Protein AF-A0A9X3BPI0-F1 (afdb_monomer_lite)

Foldseek 3Di:
DDPDPLVVVLVVLQVLQLLFDADPVNVVVQVVSCVVSVHRSHHPDSPQPPDDPLVQLDAAAEEEEDDFAADPVRHTQDPVNVCVLSVVRRYHYDHAQDLPRHQAYEYRDGSDPPPRSNSCVVSVHHYHYPHSVVVSSVVVVVVVVD

Structure (mmCIF, N/CA/C/O backbone):
data_AF-A0A9X3BPI0-F1
#
_entry.id   AF-A0A9X3BPI0-F1
#
loop_
_atom_site.group_PDB
_atom_site.id
_atom_site.type_symbol
_atom_site.label_atom_id
_atom_site.label_alt_id
_atom_site.label_comp_id
_atom_site.label_asym_id
_atom_site.label_entity_id
_atom_site.label_seq_id
_atom_site.pdbx_PDB_ins_code
_atom_site.Cartn_x
_atom_site.Cartn_y
_atom_site.Cartn_z
_atom_site.occupancy
_atom_site.B_iso_or_equiv
_atom_site.auth_seq_id
_atom_site.auth_comp_id
_atom_site.auth_asym_id
_atom_site.auth_atom_id
_atom_site.pdbx_PDB_model_num
ATOM 1 N N . GLY A 1 1 ? -17.408 23.354 28.181 1.00 49.78 1 GLY A N 1
ATOM 2 C CA . GLY A 1 1 ? -17.426 22.244 29.151 1.00 49.78 1 GLY A CA 1
ATOM 3 C C . GLY A 1 1 ? -16.454 21.197 28.674 1.00 49.78 1 GLY A C 1
ATOM 4 O O . GLY A 1 1 ? -16.456 20.905 27.487 1.00 49.78 1 GLY A O 1
ATOM 5 N N . THR A 1 2 ? -15.575 20.708 29.541 1.00 53.97 2 THR A N 1
ATOM 6 C CA . THR A 1 2 ? -14.642 19.627 29.207 1.00 53.97 2 THR A CA 1
ATOM 7 C C . THR A 1 2 ? -15.425 18.366 28.826 1.00 53.97 2 THR A C 1
ATOM 9 O O . THR A 1 2 ? -16.380 18.019 29.527 1.00 53.97 2 THR A O 1
ATOM 12 N N . PRO A 1 3 ? -15.080 17.683 27.720 1.00 59.12 3 PRO A N 1
ATOM 13 C CA . PRO A 1 3 ? -15.710 16.413 27.393 1.00 59.12 3 PRO A CA 1
ATOM 14 C C . PRO A 1 3 ? -15.467 15.418 28.532 1.00 59.12 3 PRO A C 1
ATOM 16 O O . PRO A 1 3 ? -14.385 15.383 29.125 1.00 59.12 3 PRO A O 1
ATOM 19 N N . ARG A 1 4 ? -16.485 14.607 28.848 1.00 75.44 4 ARG A N 1
ATOM 20 C CA . ARG A 1 4 ? -16.329 13.477 29.776 1.00 75.44 4 ARG A CA 1
ATOM 21 C C . ARG A 1 4 ? -15.157 12.609 29.288 1.00 75.44 4 ARG A C 1
ATOM 23 O O . ARG A 1 4 ? -15.020 12.442 28.077 1.00 75.44 4 ARG A O 1
ATOM 30 N N . PRO A 1 5 ? -14.337 12.028 30.179 1.00 78.62 5 PRO A N 1
ATOM 31 C CA . PRO A 1 5 ? -13.134 11.289 29.784 1.00 78.62 5 PRO A CA 1
ATOM 32 C C . PRO A 1 5 ? -13.415 10.191 28.744 1.00 78.62 5 PRO A C 1
ATOM 34 O O . PRO A 1 5 ? -12.654 10.053 27.792 1.00 78.62 5 PRO A O 1
ATOM 37 N N . ALA A 1 6 ? -14.557 9.499 28.843 1.00 79.06 6 ALA A N 1
ATOM 38 C CA . ALA A 1 6 ? -14.991 8.512 27.850 1.00 79.06 6 ALA A CA 1
ATOM 39 C C . ALA A 1 6 ? -15.235 9.107 26.448 1.00 79.06 6 ALA A C 1
ATOM 41 O 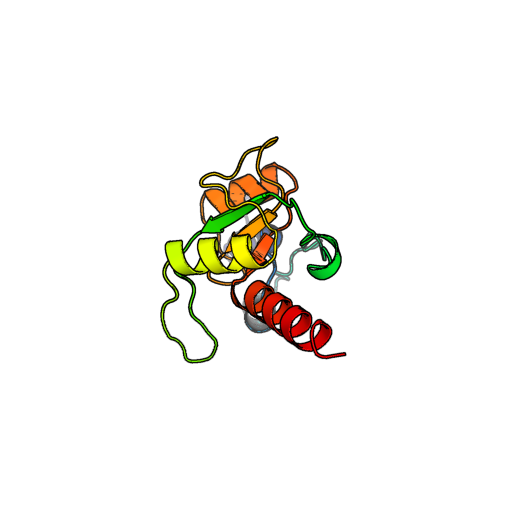O . ALA A 1 6 ? -14.882 8.484 25.454 1.00 79.06 6 ALA A O 1
ATOM 42 N N . GLN A 1 7 ? -15.778 10.327 26.361 1.00 82.00 7 GLN A N 1
ATOM 43 C CA . GLN A 1 7 ? -16.014 11.013 25.087 1.00 82.00 7 GLN A CA 1
ATOM 44 C C . GLN A 1 7 ? -14.693 11.421 24.428 1.00 82.00 7 GLN A C 1
ATOM 46 O O . GLN A 1 7 ? -14.503 11.198 23.243 1.00 82.00 7 GLN A O 1
ATOM 51 N N . SER A 1 8 ? -13.747 11.943 25.214 1.00 85.44 8 SER A N 1
ATOM 52 C CA . SER A 1 8 ? -12.418 12.310 24.706 1.00 85.44 8 SER A CA 1
ATOM 53 C C . SER A 1 8 ? -11.670 11.099 24.132 1.00 85.44 8 SER A C 1
ATOM 55 O O . SER A 1 8 ? -11.090 11.177 23.050 1.00 85.44 8 SER A O 1
ATOM 57 N N . VAL A 1 9 ? -11.725 9.954 24.822 1.00 85.88 9 VAL A N 1
ATOM 58 C CA . VAL A 1 9 ? -11.134 8.699 24.330 1.00 85.88 9 VAL A CA 1
ATOM 59 C C . VAL A 1 9 ? -11.842 8.219 23.062 1.00 85.88 9 VAL A C 1
ATOM 61 O O . VAL A 1 9 ? -11.173 7.851 22.098 1.00 85.88 9 VAL A O 1
ATOM 64 N N . ALA A 1 10 ? -13.177 8.262 23.031 1.00 85.69 10 ALA A N 1
ATOM 65 C CA . ALA A 1 10 ? -13.962 7.905 21.853 1.00 85.69 10 ALA A CA 1
ATOM 66 C C . ALA A 1 10 ? -13.591 8.754 20.627 1.00 85.69 10 ALA A C 1
ATOM 68 O O . ALA A 1 10 ? -13.368 8.214 19.545 1.00 85.69 10 ALA A O 1
ATOM 69 N N . ASP A 1 11 ? -13.449 10.067 20.806 1.00 85.62 11 ASP A N 1
ATOM 70 C CA . ASP A 1 11 ? -13.089 10.993 19.732 1.00 85.62 11 ASP A CA 1
ATOM 71 C C . ASP A 1 11 ? -11.665 10.735 19.215 1.00 85.62 11 ASP A C 1
ATOM 73 O O . ASP A 1 11 ? -11.430 10.769 18.007 1.00 85.62 11 ASP A O 1
ATOM 77 N N . GLN A 1 12 ? -10.719 10.403 20.101 1.00 84.44 12 GLN A N 1
ATOM 78 C CA . GLN A 1 12 ? -9.356 10.027 19.708 1.00 84.44 12 GLN A CA 1
ATOM 79 C C . GLN A 1 12 ? -9.318 8.710 18.929 1.00 84.44 12 GLN A C 1
ATOM 81 O O . GLN A 1 12 ? -8.644 8.633 17.900 1.00 84.44 12 GLN A O 1
ATOM 86 N N . LEU A 1 13 ? -10.048 7.689 19.390 1.00 85.44 13 LEU A N 1
ATOM 87 C CA . LEU A 1 13 ? -10.152 6.403 18.697 1.00 85.44 13 LEU A CA 1
ATOM 88 C C . LEU A 1 13 ? -10.773 6.583 17.314 1.00 85.44 13 LEU A C 1
ATOM 90 O O . LEU A 1 13 ? -10.211 6.102 16.331 1.00 85.44 13 LEU A O 1
ATOM 94 N N . ARG A 1 14 ? -11.860 7.355 17.222 1.00 83.69 14 ARG A N 1
ATOM 95 C CA . ARG A 1 14 ? -12.518 7.675 15.956 1.00 83.69 14 ARG A CA 1
ATOM 96 C C . ARG A 1 14 ? -11.581 8.415 15.004 1.00 83.69 14 ARG A C 1
ATOM 98 O O . ARG A 1 14 ? -11.440 8.021 13.850 1.00 83.69 14 ARG A O 1
ATOM 105 N N . ALA A 1 15 ? -10.898 9.453 15.486 1.00 82.88 15 ALA A N 1
ATOM 106 C CA . ALA A 1 15 ? -9.975 10.245 14.676 1.00 82.88 15 ALA A CA 1
ATOM 107 C C . ALA A 1 15 ? -8.758 9.438 14.198 1.00 82.88 15 ALA A C 1
ATOM 109 O O . ALA A 1 15 ? -8.243 9.694 13.111 1.00 82.88 15 ALA A O 1
ATOM 110 N N . ALA A 1 16 ? -8.275 8.482 14.996 1.00 81.19 16 ALA A N 1
ATOM 111 C CA . ALA A 1 16 ? -7.202 7.580 14.592 1.00 81.19 16 ALA A CA 1
ATOM 112 C C . ALA A 1 16 ? -7.688 6.548 13.564 1.00 81.19 16 ALA A C 1
ATOM 114 O O . ALA A 1 16 ? -6.999 6.312 12.573 1.00 81.19 16 ALA A O 1
ATOM 115 N N . ALA A 1 17 ? -8.874 5.977 13.784 1.00 80.75 17 ALA A N 1
ATOM 116 C CA . ALA A 1 17 ? -9.488 4.978 12.919 1.00 80.75 17 ALA A CA 1
ATOM 117 C C . ALA A 1 17 ? -9.872 5.541 11.542 1.00 80.75 17 ALA A C 1
ATOM 119 O O . ALA A 1 17 ? -9.653 4.877 10.538 1.00 80.75 17 ALA A O 1
ATOM 120 N N . ALA A 1 18 ? -10.353 6.785 11.475 1.00 78.62 18 ALA A N 1
ATOM 121 C CA . ALA A 1 18 ? -10.723 7.448 10.221 1.00 78.62 18 ALA A CA 1
ATOM 122 C C . ALA A 1 18 ? -9.537 7.691 9.266 1.00 78.62 18 ALA A C 1
ATOM 124 O O . ALA A 1 18 ? -9.732 8.032 8.106 1.00 78.62 18 ALA A O 1
ATOM 125 N N . ARG A 1 19 ? -8.292 7.555 9.741 1.00 72.94 19 ARG A N 1
ATOM 126 C CA . ARG A 1 19 ? -7.081 7.835 8.948 1.00 72.94 19 ARG A CA 1
ATOM 127 C C . ARG A 1 19 ? -6.494 6.601 8.282 1.00 72.94 19 ARG A C 1
ATOM 129 O O . ARG A 1 19 ? -5.448 6.715 7.651 1.00 72.94 19 ARG A O 1
ATOM 136 N N . VAL A 1 20 ? -7.064 5.422 8.503 1.00 70.12 20 VAL A N 1
ATOM 137 C CA . VAL A 1 20 ? -6.458 4.167 8.066 1.00 70.12 20 VAL A CA 1
ATOM 138 C C . VAL A 1 20 ? -7.515 3.159 7.648 1.00 70.12 20 VAL A C 1
ATOM 140 O O . VAL A 1 20 ? -8.627 3.147 8.170 1.00 70.12 20 VAL A O 1
ATOM 143 N N . ARG A 1 21 ? -7.132 2.238 6.763 1.00 69.06 21 ARG A N 1
ATOM 144 C CA . ARG A 1 21 ? -7.907 1.018 6.557 1.00 69.06 21 ARG A CA 1
ATOM 145 C C . ARG A 1 21 ? -7.835 0.170 7.826 1.00 69.06 21 ARG A C 1
ATOM 147 O O . ARG A 1 21 ? -6.743 -0.185 8.275 1.00 69.06 21 ARG A O 1
ATOM 154 N N . LEU A 1 22 ? -8.993 -0.132 8.404 1.00 72.12 22 LEU A N 1
ATOM 155 C CA . LEU A 1 22 ? -9.084 -0.961 9.601 1.00 72.12 22 LEU A CA 1
ATOM 156 C C . LEU A 1 22 ? -9.037 -2.444 9.212 1.00 72.12 22 LEU A C 1
ATOM 158 O O . LEU A 1 22 ? -9.918 -2.893 8.477 1.00 72.12 22 LEU A O 1
ATOM 162 N N . PRO A 1 23 ? -8.070 -3.233 9.714 1.00 71.75 23 PRO A N 1
ATOM 163 C CA . PRO A 1 23 ? -8.151 -4.682 9.591 1.00 71.75 23 PRO A CA 1
ATOM 164 C C . PRO A 1 23 ? -9.363 -5.211 10.373 1.00 71.75 23 PRO A C 1
ATOM 166 O O . PRO A 1 23 ? -9.786 -4.610 11.366 1.00 71.75 23 PRO A O 1
ATOM 169 N N . ALA A 1 24 ? -9.908 -6.359 9.957 1.00 70.44 24 ALA A N 1
ATOM 170 C CA . ALA A 1 24 ? -11.126 -6.934 10.540 1.00 70.44 24 ALA A CA 1
ATOM 171 C C . ALA A 1 24 ? -11.039 -7.086 12.070 1.00 70.44 24 ALA A C 1
ATOM 173 O O . ALA A 1 24 ? -11.975 -6.763 12.799 1.00 70.44 24 ALA A O 1
ATOM 174 N N . GLU A 1 25 ? -9.880 -7.497 12.581 1.00 74.19 25 GLU A N 1
ATOM 175 C CA . GLU A 1 25 ? -9.640 -7.601 14.019 1.00 74.19 25 GLU A CA 1
ATOM 176 C C . GLU A 1 25 ? -9.665 -6.249 14.755 1.00 74.19 25 GLU A C 1
ATOM 178 O O . GLU A 1 25 ? -10.146 -6.174 15.887 1.00 74.19 25 GLU A O 1
ATOM 183 N N . ALA A 1 26 ? -9.209 -5.160 14.130 1.00 81.00 26 ALA A N 1
ATOM 184 C CA . ALA A 1 26 ? -9.296 -3.824 14.714 1.00 81.00 26 ALA A CA 1
ATOM 185 C C . ALA A 1 26 ? -10.747 -3.335 14.769 1.00 81.00 26 ALA A C 1
ATOM 187 O O . ALA A 1 26 ? -11.131 -2.712 15.758 1.00 81.00 26 ALA A O 1
ATOM 188 N N . VAL A 1 27 ? -11.570 -3.677 13.769 1.00 82.75 27 VAL A N 1
ATOM 189 C CA . VAL A 1 27 ? -13.017 -3.408 13.793 1.00 82.75 27 VAL A CA 1
ATOM 190 C C . VAL A 1 27 ? -13.670 -4.115 14.981 1.00 82.75 27 VAL A C 1
ATOM 192 O O . VAL A 1 27 ? -14.382 -3.477 15.754 1.00 82.75 27 VAL A O 1
ATOM 195 N N . VAL A 1 28 ? -13.369 -5.400 15.195 1.00 83.12 28 VAL A N 1
ATOM 196 C CA . VAL A 1 28 ? -13.884 -6.158 16.351 1.00 83.12 28 VAL A CA 1
ATOM 197 C C . VAL A 1 28 ? -13.462 -5.505 17.674 1.00 83.12 28 VAL A C 1
ATOM 199 O O . VAL A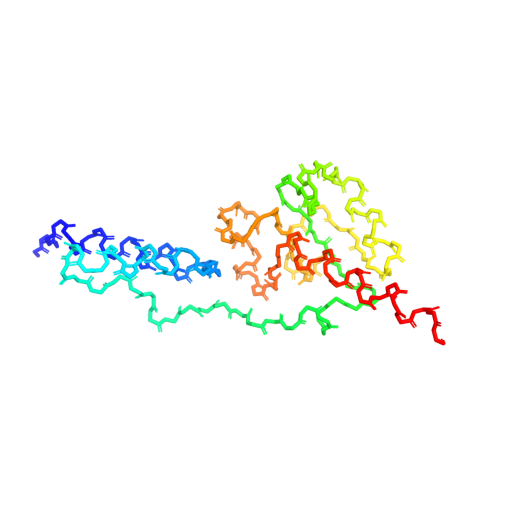 1 28 ? -14.281 -5.348 18.584 1.00 83.12 28 VAL A O 1
ATOM 202 N N . ARG A 1 29 ? -12.203 -5.063 17.786 1.00 85.56 29 ARG A N 1
ATOM 203 C CA . ARG A 1 29 ? -11.697 -4.372 18.986 1.00 85.56 29 ARG A CA 1
ATOM 204 C C . ARG A 1 29 ? -12.365 -3.008 19.203 1.00 85.56 29 ARG A C 1
ATOM 206 O O . ARG A 1 29 ? -12.723 -2.695 20.337 1.00 85.56 29 ARG A O 1
ATOM 213 N N . LEU A 1 30 ? -12.593 -2.222 18.150 1.00 85.31 30 LEU A N 1
ATOM 214 C CA . LEU A 1 30 ? -13.313 -0.939 18.214 1.00 85.31 30 LEU A CA 1
ATOM 215 C C . LEU A 1 30 ? -14.781 -1.127 18.622 1.00 85.31 30 LEU A C 1
ATOM 217 O O . LEU A 1 30 ? -15.301 -0.375 19.449 1.00 85.31 30 LEU A O 1
ATOM 221 N N . GLN A 1 31 ? -15.441 -2.171 18.124 1.00 86.38 31 GLN A N 1
ATOM 222 C CA . GLN A 1 31 ? -16.796 -2.524 18.551 1.00 86.38 31 GLN A CA 1
ATOM 223 C C . GLN A 1 31 ? -16.841 -2.904 20.037 1.00 86.38 31 GLN A C 1
ATOM 225 O O . GLN A 1 31 ? -17.735 -2.461 20.761 1.00 86.38 31 GLN A O 1
ATOM 230 N N . ALA A 1 32 ? -15.870 -3.685 20.520 1.00 87.44 32 ALA A N 1
ATOM 231 C CA . ALA A 1 32 ? -15.758 -4.012 21.940 1.00 87.44 32 ALA A CA 1
ATOM 232 C C . ALA A 1 32 ? -15.506 -2.757 22.798 1.00 87.44 32 ALA A C 1
ATOM 234 O O . ALA A 1 32 ? -16.163 -2.572 23.824 1.00 87.44 32 ALA A O 1
ATOM 235 N N . ALA A 1 33 ? -14.624 -1.858 22.348 1.00 87.00 33 ALA A N 1
ATOM 236 C CA . ALA A 1 33 ? -14.359 -0.582 23.012 1.00 87.00 33 ALA A CA 1
ATOM 237 C C . ALA A 1 33 ? -15.611 0.308 23.079 1.00 87.00 33 ALA A C 1
ATOM 239 O O . ALA A 1 33 ? -15.886 0.880 24.132 1.00 87.00 33 ALA A O 1
ATOM 240 N N . SER A 1 34 ? -16.413 0.358 22.008 1.00 88.38 34 SER A N 1
ATOM 241 C CA . SER A 1 34 ? -17.678 1.112 21.983 1.00 88.38 34 SER A CA 1
ATOM 242 C C . SER A 1 34 ? -18.627 0.654 23.095 1.00 88.38 34 SER A C 1
ATOM 244 O O . SER A 1 34 ? -19.184 1.466 23.832 1.00 88.38 34 SER A O 1
ATOM 246 N N . ARG A 1 3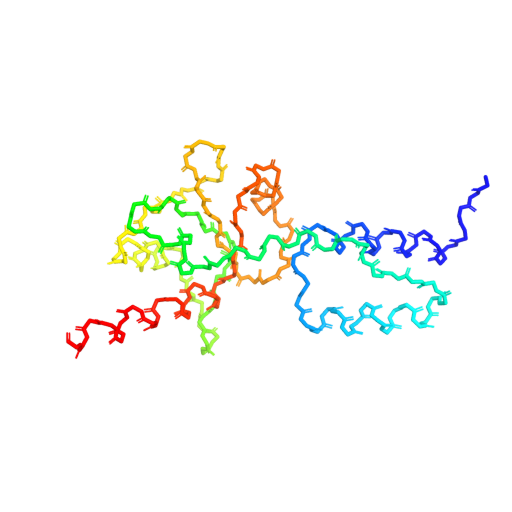5 ? -18.771 -0.670 23.266 1.00 89.31 35 ARG A N 1
ATOM 247 C CA . ARG A 1 35 ? -19.629 -1.264 24.307 1.00 89.31 35 ARG A CA 1
ATOM 248 C C . ARG A 1 35 ? -19.133 -0.950 25.717 1.00 89.31 35 ARG A C 1
ATOM 250 O O . ARG A 1 35 ? -19.948 -0.684 26.592 1.00 89.31 35 ARG A O 1
ATOM 257 N N . LEU A 1 36 ? -17.817 -0.970 25.932 1.00 87.81 36 LEU A N 1
ATOM 258 C CA . LEU A 1 36 ? -17.205 -0.676 27.232 1.00 87.81 36 LEU A CA 1
ATOM 259 C C . LEU A 1 36 ? -17.311 0.806 27.610 1.00 87.81 36 LEU A C 1
ATOM 261 O O . LEU A 1 36 ? -17.531 1.129 28.774 1.00 87.81 36 LEU A O 1
ATOM 265 N N . LEU A 1 37 ? -17.153 1.704 26.635 1.00 85.44 37 LEU A N 1
ATOM 266 C CA . LEU A 1 37 ? -17.206 3.150 26.854 1.00 85.44 37 LEU A CA 1
ATOM 267 C C . LEU A 1 37 ? -18.642 3.695 26.889 1.00 85.44 37 LEU A C 1
ATOM 269 O O . LEU A 1 37 ? -18.854 4.799 27.390 1.00 85.44 37 LEU A O 1
ATOM 273 N N . GLY A 1 38 ? -19.621 2.949 26.360 1.00 86.75 38 GLY A N 1
ATOM 274 C CA . GLY A 1 38 ? -21.010 3.401 26.221 1.00 86.75 38 GLY A CA 1
ATOM 275 C C . GLY A 1 38 ? -21.180 4.537 25.205 1.00 86.75 38 GLY A C 1
ATOM 276 O O . GLY A 1 38 ? -22.170 5.264 25.249 1.00 86.75 38 GLY A O 1
ATOM 277 N N . VAL A 1 39 ? -20.195 4.713 24.322 1.00 86.38 39 VAL A N 1
ATOM 278 C CA . VAL A 1 39 ? -20.142 5.729 23.267 1.00 86.38 39 VAL A CA 1
ATOM 279 C C . VAL A 1 39 ? -19.663 5.027 22.004 1.00 86.38 39 VAL A C 1
ATOM 281 O O . VAL A 1 39 ? -18.741 4.216 22.071 1.00 86.38 39 VAL A O 1
ATOM 284 N N . ASP A 1 40 ? -20.280 5.321 20.862 1.00 84.31 40 ASP A N 1
ATOM 285 C CA . ASP A 1 40 ? -19.803 4.809 19.579 1.00 84.31 40 ASP A CA 1
ATOM 286 C C . ASP A 1 40 ? -18.384 5.332 19.308 1.00 84.31 40 ASP A C 1
ATOM 288 O O . ASP A 1 40 ? -18.105 6.511 19.540 1.00 84.31 40 ASP A O 1
ATOM 292 N N . VAL A 1 41 ? -17.476 4.468 18.856 1.00 83.81 41 VAL A N 1
ATOM 293 C CA . VAL A 1 41 ? -16.110 4.848 18.455 1.00 83.81 41 VAL A CA 1
ATOM 294 C C . VAL A 1 41 ? -15.811 4.522 16.996 1.00 83.81 41 VAL A C 1
ATOM 296 O O . VAL A 1 41 ? -14.675 4.689 16.548 1.00 83.81 41 VAL A O 1
ATOM 299 N N . MET A 1 42 ? -16.815 4.071 16.242 1.00 82.44 42 MET A N 1
ATOM 300 C CA . MET A 1 42 ? -16.657 3.812 14.820 1.00 82.44 42 MET A CA 1
ATOM 301 C C . MET A 1 42 ? -16.447 5.129 14.046 1.00 82.44 42 MET A C 1
ATOM 303 O O . MET A 1 42 ? -17.104 6.135 14.342 1.00 82.44 42 MET A O 1
ATOM 307 N N . PRO A 1 43 ? -15.512 5.166 13.077 1.00 72.94 43 PRO A N 1
ATOM 308 C CA . PRO A 1 43 ? -15.392 6.287 12.149 1.00 72.94 43 PRO A CA 1
ATOM 309 C C . PRO A 1 43 ? -16.643 6.389 11.265 1.00 72.94 43 PRO A C 1
ATOM 311 O O . PRO A 1 43 ? -17.104 5.381 10.736 1.00 72.94 43 PRO A O 1
ATOM 314 N N . GLU A 1 44 ? -17.182 7.605 11.115 1.00 58.25 44 GLU A N 1
ATOM 315 C CA . GLU A 1 44 ? -18.394 7.883 10.316 1.00 58.25 44 GLU A CA 1
ATOM 316 C C . GLU A 1 44 ? -18.171 7.636 8.819 1.00 58.25 44 GLU A C 1
ATOM 318 O O . GLU A 1 44 ? -19.070 7.184 8.116 1.00 58.25 44 GLU A O 1
ATOM 323 N N . THR A 1 45 ? -16.946 7.859 8.352 1.00 48.75 45 THR A N 1
ATOM 324 C CA . THR A 1 45 ? -16.462 7.442 7.042 1.00 48.75 45 THR A CA 1
ATOM 325 C C . THR A 1 45 ? -15.064 6.875 7.246 1.00 48.75 45 THR A C 1
ATOM 327 O O . THR A 1 45 ? -14.101 7.586 7.534 1.00 48.75 45 THR A O 1
ATOM 330 N N . ALA A 1 46 ? -14.930 5.554 7.164 1.00 44.47 46 ALA A N 1
ATOM 331 C CA . ALA A 1 46 ? -13.635 5.001 6.817 1.00 44.47 46 ALA A CA 1
ATOM 332 C C . ALA A 1 46 ? -13.453 5.324 5.331 1.00 44.47 46 ALA A C 1
ATOM 334 O O . ALA A 1 46 ? -13.888 4.552 4.484 1.00 44.47 46 ALA A O 1
ATOM 335 N N . ASP A 1 47 ? -12.869 6.482 5.010 1.00 41.59 47 ASP A N 1
ATOM 336 C CA . ASP A 1 47 ? -12.365 6.779 3.663 1.00 41.59 47 ASP A CA 1
ATOM 337 C C . ASP A 1 47 ? -11.134 5.891 3.404 1.00 41.59 47 ASP A C 1
ATOM 339 O O . ASP A 1 47 ? -10.008 6.343 3.205 1.00 41.59 47 ASP A O 1
ATOM 343 N N . CYS A 1 48 ? -11.320 4.577 3.484 1.00 45.44 48 CYS A N 1
ATOM 344 C CA . CYS A 1 48 ? -10.445 3.635 2.835 1.00 45.44 48 CYS A CA 1
ATOM 345 C C . CYS A 1 48 ? -10.872 3.659 1.375 1.00 45.44 48 CYS A C 1
ATOM 347 O O . CYS A 1 48 ? -11.903 3.092 1.024 1.00 45.44 48 CYS A O 1
ATOM 349 N N . GLN A 1 49 ? -10.115 4.375 0.542 1.00 53.25 49 GLN A N 1
ATOM 350 C CA . GLN A 1 49 ? -10.203 4.180 -0.897 1.00 53.25 49 GLN A CA 1
ATOM 351 C C . GLN A 1 49 ? -10.059 2.675 -1.142 1.00 53.25 49 GLN A C 1
ATOM 353 O O . GLN A 1 49 ? -9.002 2.100 -0.881 1.00 53.25 49 GLN A O 1
ATOM 358 N N . ASP A 1 50 ? -11.154 2.031 -1.540 1.00 62.19 50 ASP A N 1
ATOM 359 C CA . ASP A 1 50 ? -11.194 0.621 -1.924 1.00 62.19 50 ASP A CA 1
ATOM 360 C C . ASP A 1 50 ? -10.649 0.523 -3.354 1.00 62.19 50 ASP A C 1
ATOM 362 O O . ASP A 1 50 ? -11.342 0.162 -4.304 1.00 62.19 50 ASP A O 1
ATOM 366 N N . ASP A 1 51 ? -9.424 1.022 -3.531 1.00 80.25 51 ASP A N 1
ATOM 367 C CA . ASP A 1 51 ? -8.755 1.021 -4.816 1.00 80.25 51 ASP A CA 1
ATOM 368 C C . ASP A 1 51 ? -8.461 -0.438 -5.179 1.00 80.25 51 ASP A C 1
ATOM 370 O O . ASP A 1 51 ? -7.766 -1.142 -4.451 1.00 80.25 51 ASP A O 1
ATOM 374 N N . ASP A 1 52 ? -8.977 -0.908 -6.312 1.00 87.94 52 ASP A N 1
ATOM 375 C CA . ASP A 1 52 ? -8.687 -2.262 -6.780 1.00 87.94 52 ASP A CA 1
ATOM 376 C C . ASP A 1 52 ? -7.200 -2.368 -7.156 1.0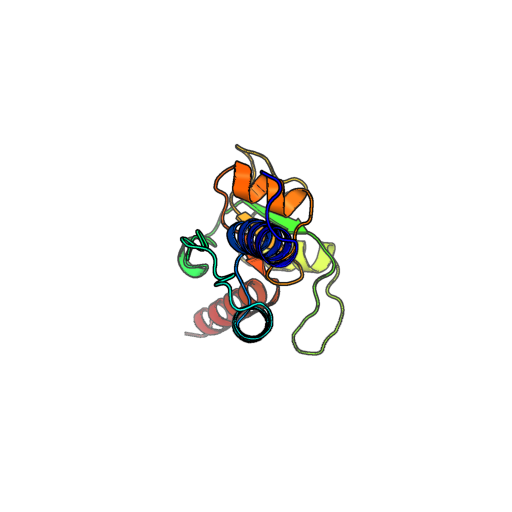0 87.94 52 ASP A C 1
ATOM 378 O O . ASP A 1 52 ? -6.726 -1.745 -8.114 1.00 87.94 52 ASP A O 1
ATOM 382 N N . ILE A 1 53 ? -6.451 -3.183 -6.408 1.00 92.62 53 ILE A N 1
ATOM 383 C CA . ILE A 1 53 ? -5.017 -3.394 -6.624 1.00 92.62 53 ILE A CA 1
ATOM 384 C C . ILE A 1 53 ? -4.705 -3.904 -8.038 1.00 92.62 53 ILE A C 1
ATOM 386 O O . ILE A 1 53 ? -3.670 -3.545 -8.602 1.00 92.62 53 ILE A O 1
ATOM 390 N N . GLY A 1 54 ? -5.603 -4.687 -8.644 1.00 91.75 54 GLY A N 1
ATOM 391 C CA . GLY A 1 54 ? -5.469 -5.172 -10.016 1.00 91.75 54 GLY A CA 1
ATOM 392 C C . GLY A 1 54 ? -5.567 -4.058 -11.059 1.00 91.75 54 GLY A C 1
ATOM 393 O O . GLY A 1 54 ? -4.935 -4.154 -12.111 1.00 91.75 54 GLY A O 1
ATOM 394 N N . VAL A 1 55 ? -6.302 -2.986 -10.750 1.00 91.19 55 VAL A N 1
ATOM 395 C CA . VAL A 1 55 ? -6.435 -1.793 -11.598 1.00 91.19 55 VAL A CA 1
ATOM 396 C C . VAL A 1 55 ? -5.282 -0.816 -11.360 1.00 91.19 55 VAL A C 1
ATOM 398 O O . VAL A 1 55 ? -4.744 -0.255 -12.315 1.00 91.19 55 VAL A O 1
ATOM 401 N N . VAL A 1 56 ? -4.871 -0.614 -10.103 1.00 95.12 56 VAL A N 1
ATOM 402 C CA . VAL A 1 56 ? -3.805 0.340 -9.748 1.00 95.12 56 VAL A CA 1
ATOM 403 C C . VAL A 1 56 ? -2.422 -0.151 -10.178 1.00 95.12 56 VAL A C 1
ATOM 405 O O . VAL A 1 56 ? -1.601 0.626 -10.685 1.00 95.12 56 VAL A O 1
ATOM 408 N N . LEU A 1 57 ? -2.125 -1.433 -9.957 1.00 96.00 57 LEU A N 1
ATOM 409 C CA . LEU A 1 57 ? -0.831 -2.015 -10.294 1.00 96.00 57 LEU A CA 1
ATOM 410 C C . LEU A 1 57 ? -0.826 -2.477 -11.756 1.00 96.00 57 LEU A C 1
ATOM 412 O O . LEU A 1 57 ? -1.134 -3.623 -12.087 1.00 96.00 57 LEU A O 1
ATOM 416 N N . ALA A 1 58 ? -0.421 -1.562 -12.634 1.00 94.56 58 ALA A N 1
ATOM 417 C CA . ALA A 1 58 ? -0.220 -1.786 -14.058 1.00 94.56 58 ALA A CA 1
ATOM 418 C C . ALA A 1 58 ? 1.241 -1.523 -14.456 1.00 94.56 58 ALA A C 1
ATOM 420 O O . ALA A 1 58 ? 2.015 -0.915 -13.712 1.00 94.56 58 ALA A O 1
ATOM 421 N N . ALA A 1 59 ? 1.635 -1.980 -15.648 1.00 94.69 59 ALA A N 1
ATOM 422 C CA . ALA A 1 59 ? 2.977 -1.726 -16.164 1.00 94.69 59 ALA A CA 1
ATOM 423 C C . ALA A 1 59 ? 3.277 -0.214 -16.181 1.00 94.69 59 ALA A C 1
ATOM 425 O O . ALA A 1 59 ? 2.484 0.584 -16.675 1.00 94.69 59 ALA A O 1
ATOM 426 N N . GLY A 1 60 ? 4.425 0.179 -15.631 1.00 97.00 60 GLY A N 1
ATOM 427 C CA . GLY A 1 60 ? 4.844 1.572 -15.487 1.00 97.00 60 GLY A CA 1
ATOM 428 C C . GLY A 1 60 ? 4.385 2.270 -14.200 1.00 97.00 60 GLY A C 1
ATOM 429 O O . GLY A 1 60 ? 4.898 3.354 -13.913 1.00 97.00 60 GLY A O 1
ATOM 430 N N . THR A 1 61 ? 3.488 1.678 -13.397 1.00 98.12 61 THR A N 1
ATOM 431 C CA . THR A 1 61 ? 3.044 2.270 -12.121 1.00 98.12 61 THR A CA 1
ATOM 432 C C . THR A 1 61 ? 4.236 2.484 -11.182 1.00 98.12 61 THR A C 1
ATOM 434 O O . THR A 1 61 ? 5.015 1.561 -10.924 1.00 98.12 61 THR A O 1
ATOM 437 N N . ARG A 1 62 ? 4.383 3.703 -10.641 1.00 98.31 62 ARG A N 1
ATOM 438 C CA . ARG A 1 62 ? 5.482 4.045 -9.724 1.00 98.31 62 ARG A CA 1
ATOM 439 C C . ARG A 1 62 ? 5.121 3.703 -8.287 1.00 98.31 62 ARG A C 1
ATOM 441 O O . ARG A 1 62 ? 4.254 4.343 -7.688 1.00 98.31 62 ARG A O 1
ATOM 448 N N . ILE A 1 63 ? 5.826 2.731 -7.729 1.00 98.25 63 ILE A N 1
ATOM 449 C CA . ILE A 1 63 ? 5.511 2.093 -6.449 1.00 98.25 63 ILE A CA 1
ATOM 450 C C . ILE A 1 63 ? 6.569 2.409 -5.394 1.00 98.25 63 ILE A C 1
ATOM 452 O O . ILE A 1 63 ? 7.765 2.296 -5.647 1.00 98.25 63 ILE A O 1
ATOM 456 N N . CYS A 1 64 ? 6.145 2.803 -4.195 1.00 97.25 64 CYS A N 1
ATOM 457 C CA . CYS A 1 64 ? 7.034 2.995 -3.050 1.00 97.25 64 CYS A CA 1
ATOM 458 C C . CYS A 1 64 ? 6.774 1.934 -1.980 1.00 97.25 64 CYS A C 1
ATOM 460 O O . CYS A 1 64 ? 5.629 1.554 -1.767 1.00 97.25 64 CYS A O 1
ATOM 462 N N . PHE A 1 65 ? 7.813 1.526 -1.250 1.00 96.12 65 PHE A N 1
ATOM 463 C CA . PHE A 1 65 ? 7.696 0.607 -0.115 1.00 96.12 65 PHE A CA 1
ATOM 464 C C . PHE A 1 65 ? 8.064 1.285 1.214 1.00 96.12 65 PHE A C 1
ATOM 466 O O . PHE A 1 65 ? 8.953 2.154 1.294 1.00 96.12 65 PHE A O 1
ATOM 473 N N . THR A 1 66 ? 7.397 0.878 2.294 1.00 92.62 66 THR A N 1
ATOM 474 C CA . THR A 1 66 ? 7.714 1.311 3.661 1.00 92.62 66 THR A CA 1
ATOM 475 C C . THR A 1 66 ? 7.478 0.215 4.697 1.00 92.62 66 THR A C 1
ATOM 477 O O . THR A 1 66 ? 6.573 -0.599 4.556 1.00 92.62 66 THR A O 1
ATOM 480 N N . GLY A 1 67 ? 8.262 0.246 5.777 1.00 90.25 67 GLY A N 1
ATOM 481 C CA . GLY A 1 67 ? 8.277 -0.806 6.796 1.00 90.25 67 GLY A CA 1
ATOM 482 C C . GLY A 1 67 ? 9.133 -2.011 6.397 1.00 90.25 67 GLY A C 1
ATOM 483 O O . GLY A 1 67 ? 9.897 -1.933 5.430 1.00 90.25 67 GLY A O 1
ATOM 484 N N . THR A 1 68 ? 8.998 -3.083 7.175 1.00 91.75 68 THR A N 1
ATOM 485 C CA . THR A 1 68 ? 9.654 -4.382 6.984 1.00 91.75 68 THR A CA 1
ATOM 486 C C . THR A 1 68 ? 8.583 -5.402 6.620 1.00 91.75 68 THR A C 1
ATOM 488 O O . THR A 1 68 ? 7.790 -5.773 7.479 1.00 91.75 68 THR A O 1
ATOM 491 N N . ALA A 1 69 ? 8.520 -5.796 5.349 1.00 92.81 69 ALA A N 1
ATOM 492 C CA . ALA A 1 69 ? 7.537 -6.763 4.873 1.00 92.81 69 ALA A CA 1
ATOM 493 C C . ALA A 1 69 ? 7.905 -8.185 5.317 1.00 92.81 69 ALA A C 1
ATOM 495 O O . ALA A 1 69 ? 9.086 -8.502 5.485 1.00 92.81 69 ALA A O 1
ATOM 496 N N . GLN A 1 70 ? 6.894 -9.033 5.474 1.00 93.00 70 GLN A N 1
ATOM 497 C CA . GLN A 1 70 ? 7.048 -10.468 5.689 1.00 93.00 70 GLN A CA 1
ATOM 498 C C . GLN A 1 70 ? 6.210 -11.206 4.647 1.00 93.00 70 GLN A C 1
ATOM 500 O O . GLN A 1 70 ? 5.160 -10.703 4.258 1.00 93.00 70 GLN A O 1
ATOM 505 N N . ASP A 1 71 ? 6.693 -12.347 4.162 1.00 89.69 71 ASP A N 1
ATOM 506 C CA . ASP A 1 71 ? 5.881 -13.243 3.335 1.00 89.69 71 ASP A CA 1
ATOM 507 C C . ASP A 1 71 ? 4.930 -14.096 4.198 1.00 89.69 71 ASP A C 1
ATOM 509 O O . ASP A 1 71 ? 4.951 -14.028 5.428 1.00 89.69 71 ASP A O 1
ATOM 513 N N . GLU A 1 72 ? 4.099 -14.924 3.559 1.00 85.06 72 GLU A N 1
ATOM 514 C CA . GLU A 1 72 ? 3.126 -15.793 4.244 1.00 85.06 72 GLU A CA 1
ATOM 515 C C . GLU A 1 72 ? 3.772 -16.774 5.242 1.00 85.06 72 GLU A C 1
ATOM 517 O O . GLU A 1 72 ? 3.113 -17.236 6.173 1.00 85.06 72 GLU A O 1
ATOM 522 N N . ALA A 1 73 ? 5.064 -17.083 5.081 1.00 89.12 73 ALA A N 1
ATOM 523 C CA . ALA A 1 73 ? 5.823 -17.927 6.002 1.00 89.12 73 ALA A CA 1
ATOM 524 C C . ALA A 1 73 ? 6.442 -17.131 7.170 1.00 89.12 73 ALA A C 1
ATOM 526 O O . ALA A 1 73 ? 7.156 -17.702 7.998 1.00 89.12 73 ALA A O 1
ATOM 527 N N . GLY A 1 74 ? 6.198 -15.819 7.241 1.00 89.12 74 GLY A N 1
ATOM 528 C CA . GLY A 1 74 ? 6.770 -14.913 8.235 1.00 89.12 74 GLY A CA 1
ATOM 529 C C . GLY A 1 74 ? 8.234 -14.552 7.968 1.00 89.12 74 GLY A C 1
ATOM 530 O O . GLY A 1 74 ? 8.889 -13.956 8.828 1.00 89.12 74 GLY A O 1
ATOM 531 N N . ARG A 1 75 ? 8.789 -14.903 6.799 1.00 94.25 75 ARG A N 1
ATOM 532 C CA . ARG A 1 75 ? 10.164 -14.536 6.451 1.00 94.25 75 ARG A CA 1
ATOM 533 C C . ARG A 1 75 ? 10.190 -13.067 6.065 1.00 94.25 75 ARG A C 1
ATOM 535 O O . ARG A 1 75 ? 9.420 -12.619 5.220 1.00 94.25 75 ARG A O 1
ATOM 542 N N . VAL A 1 76 ? 11.127 -12.326 6.649 1.00 95.19 76 VAL A N 1
ATOM 543 C CA . VAL A 1 76 ? 11.376 -10.934 6.267 1.00 95.19 76 VAL A CA 1
ATOM 544 C C . VAL A 1 76 ? 11.798 -10.870 4.801 1.00 95.19 76 VAL A C 1
ATOM 546 O O . VAL A 1 76 ? 12.770 -11.509 4.396 1.00 95.19 76 VAL A O 1
ATOM 549 N N . VAL A 1 77 ? 11.071 -10.068 4.026 1.00 95.31 77 VAL A N 1
ATOM 550 C CA . VAL A 1 77 ? 11.388 -9.769 2.632 1.00 95.31 77 VAL A CA 1
ATOM 551 C C . VAL A 1 77 ? 12.071 -8.410 2.592 1.00 95.31 77 VAL A C 1
ATOM 553 O O . VAL A 1 77 ? 11.478 -7.374 2.913 1.00 95.31 77 VAL A O 1
ATOM 556 N N . GLU A 1 78 ? 13.350 -8.419 2.228 1.00 94.62 78 GLU A N 1
ATOM 557 C CA . GLU A 1 78 ? 14.163 -7.209 2.195 1.00 94.62 78 GLU A CA 1
ATOM 558 C C . GLU A 1 78 ? 13.621 -6.207 1.174 1.00 94.62 78 GLU A C 1
ATOM 560 O O . GLU A 1 78 ? 13.080 -6.572 0.129 1.00 94.62 78 GLU A O 1
ATOM 565 N N . ARG A 1 79 ? 13.819 -4.907 1.425 1.00 94.12 79 ARG A N 1
ATOM 566 C CA . ARG A 1 79 ? 13.327 -3.866 0.503 1.00 94.12 79 ARG A CA 1
ATOM 567 C C . ARG A 1 79 ? 1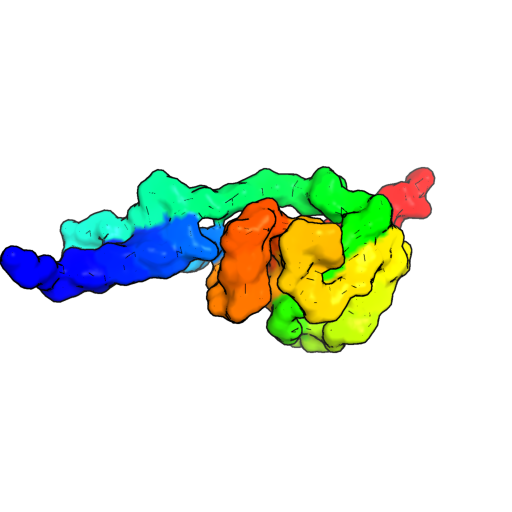3.842 -4.070 -0.923 1.00 94.12 79 ARG A C 1
ATOM 569 O O . ARG A 1 79 ? 13.083 -3.884 -1.864 1.00 94.12 79 ARG A O 1
ATOM 576 N N . ALA A 1 80 ? 15.109 -4.444 -1.084 1.00 95.00 80 ALA A N 1
ATOM 577 C CA . ALA A 1 80 ? 15.684 -4.690 -2.404 1.00 95.00 80 ALA A CA 1
ATOM 578 C C . ALA A 1 80 ? 14.995 -5.862 -3.128 1.00 95.00 80 ALA A C 1
ATOM 580 O O . ALA A 1 80 ? 14.812 -5.810 -4.342 1.00 95.00 80 ALA A O 1
ATOM 581 N N . GLU A 1 81 ? 14.569 -6.889 -2.387 1.00 96.31 81 GLU A N 1
ATOM 582 C CA . GLU A 1 81 ? 13.796 -8.012 -2.924 1.00 96.31 81 GLU A CA 1
ATOM 583 C C . GLU A 1 81 ? 12.399 -7.542 -3.353 1.00 96.31 81 GLU A C 1
ATOM 585 O O . GLU A 1 81 ? 12.001 -7.797 -4.487 1.00 96.31 81 GLU A O 1
ATOM 590 N N . MET A 1 82 ? 11.705 -6.752 -2.522 1.00 97.00 82 MET A N 1
ATOM 591 C CA . MET A 1 82 ? 10.415 -6.134 -2.880 1.00 97.00 82 MET A CA 1
ATOM 592 C C . MET A 1 82 ? 10.507 -5.286 -4.158 1.00 97.00 82 MET A C 1
ATOM 594 O O . MET A 1 82 ? 9.666 -5.396 -5.051 1.00 97.00 82 MET A O 1
ATOM 598 N N . GLU A 1 83 ? 11.538 -4.443 -4.260 1.00 97.50 83 GLU A N 1
ATOM 599 C CA . GLU A 1 83 ? 11.775 -3.593 -5.429 1.00 97.50 83 GLU A CA 1
ATOM 600 C C . GLU A 1 83 ? 12.080 -4.433 -6.680 1.00 97.50 83 GLU A C 1
ATOM 602 O O . GLU A 1 83 ? 11.569 -4.128 -7.757 1.00 97.50 83 GLU A O 1
ATOM 607 N N . SER A 1 84 ? 12.848 -5.518 -6.538 1.00 97.44 84 SER A N 1
ATOM 608 C CA . SER A 1 84 ? 13.138 -6.460 -7.626 1.00 97.44 84 SER A CA 1
ATOM 609 C C . SER A 1 84 ? 11.877 -7.171 -8.122 1.00 97.44 84 SER A C 1
ATOM 611 O O . SER A 1 84 ? 11.612 -7.193 -9.325 1.00 97.44 84 SER A O 1
ATOM 613 N N . LEU A 1 85 ? 11.047 -7.680 -7.205 1.00 96.69 85 LEU A N 1
ATOM 614 C CA . LEU A 1 85 ? 9.764 -8.304 -7.531 1.00 96.69 85 LEU A CA 1
ATOM 615 C C . LEU A 1 85 ? 8.855 -7.328 -8.291 1.00 96.69 85 LEU A C 1
ATOM 617 O O . LEU A 1 85 ? 8.340 -7.665 -9.357 1.00 96.69 85 LEU A O 1
ATOM 621 N N . ALA A 1 86 ? 8.726 -6.093 -7.803 1.00 97.31 86 ALA A N 1
ATOM 622 C CA . ALA A 1 86 ? 7.950 -5.051 -8.468 1.00 97.31 86 ALA A CA 1
ATOM 623 C C . ALA A 1 86 ? 8.480 -4.732 -9.875 1.00 97.31 86 ALA A C 1
ATOM 625 O O . ALA A 1 86 ? 7.702 -4.689 -10.828 1.00 97.31 86 ALA A O 1
ATOM 626 N N . ALA A 1 87 ? 9.797 -4.556 -10.020 1.00 97.75 87 ALA A N 1
ATOM 627 C CA . ALA A 1 87 ? 10.425 -4.288 -11.310 1.00 97.75 87 ALA A CA 1
ATOM 628 C C . ALA A 1 87 ? 10.214 -5.443 -12.302 1.00 97.75 87 ALA A C 1
ATOM 630 O O . ALA A 1 87 ? 9.860 -5.206 -13.456 1.00 97.75 87 ALA A O 1
ATOM 631 N N . SER A 1 88 ? 10.352 -6.695 -11.849 1.00 96.50 88 SER A N 1
ATOM 632 C CA . SER A 1 88 ? 10.092 -7.877 -12.682 1.00 96.50 88 SER A CA 1
ATOM 633 C C . SER A 1 88 ? 8.631 -7.985 -13.137 1.00 96.50 88 SER A C 1
ATOM 635 O O . SER A 1 88 ? 8.361 -8.504 -14.216 1.00 96.50 88 SER A O 1
ATOM 637 N N . ALA A 1 89 ? 7.696 -7.427 -12.362 1.00 95.69 89 ALA A N 1
ATOM 638 C CA . ALA A 1 89 ? 6.281 -7.340 -12.711 1.00 95.69 89 ALA A CA 1
ATOM 639 C C . ALA A 1 89 ? 5.934 -6.117 -13.590 1.00 95.69 89 ALA A C 1
ATOM 641 O O . ALA A 1 89 ? 4.759 -5.862 -13.860 1.00 95.69 89 ALA A O 1
ATOM 642 N N . GLY A 1 90 ? 6.938 -5.356 -14.043 1.00 96.56 90 GLY A N 1
ATOM 643 C CA . GLY A 1 90 ? 6.777 -4.184 -14.906 1.00 96.56 90 GLY A CA 1
ATOM 644 C C . GLY A 1 90 ? 6.439 -2.890 -14.165 1.00 96.56 90 GLY A C 1
ATOM 645 O O . GLY A 1 90 ? 6.109 -1.897 -14.812 1.00 96.56 90 GLY A O 1
ATOM 646 N N . LEU A 1 91 ? 6.507 -2.874 -12.832 1.00 98.19 91 LEU A N 1
ATOM 647 C CA . LEU A 1 91 ? 6.329 -1.665 -12.026 1.00 98.19 91 LEU A CA 1
ATOM 648 C C . LEU A 1 91 ? 7.640 -0.868 -11.946 1.00 98.19 91 LEU A C 1
ATOM 650 O O . LEU A 1 91 ? 8.718 -1.366 -12.266 1.00 98.19 91 LEU A O 1
ATOM 654 N N . VAL A 1 92 ? 7.564 0.379 -11.479 1.00 98.38 92 VAL A N 1
ATOM 655 C CA . VAL A 1 92 ? 8.723 1.277 -11.348 1.00 98.38 92 VAL A CA 1
ATOM 656 C C . VAL A 1 92 ? 8.955 1.614 -9.872 1.00 98.38 92 VAL A C 1
ATOM 658 O O . VAL A 1 92 ? 8.298 2.513 -9.341 1.00 98.38 92 VAL A O 1
ATOM 661 N N . PRO A 1 93 ? 9.872 0.925 -9.169 1.00 98.00 93 PRO A N 1
ATOM 662 C CA . PRO A 1 93 ? 10.143 1.225 -7.769 1.00 98.00 93 PRO A CA 1
ATOM 663 C C . PRO A 1 93 ? 10.700 2.639 -7.564 1.00 98.00 93 PRO A C 1
ATOM 665 O O . PRO A 1 93 ? 11.613 3.081 -8.263 1.00 98.00 93 PRO A O 1
ATOM 668 N N . VAL A 1 94 ? 10.176 3.350 -6.565 1.00 97.69 94 VAL A N 1
ATOM 669 C CA . VAL A 1 94 ? 10.627 4.685 -6.160 1.00 97.69 94 VAL A CA 1
ATOM 670 C C . VAL A 1 94 ? 10.884 4.755 -4.655 1.00 97.69 94 VAL A C 1
ATOM 672 O O . VAL A 1 94 ? 10.185 4.167 -3.830 1.00 97.69 94 VAL A O 1
ATOM 675 N N . LYS A 1 95 ? 11.896 5.533 -4.261 1.00 93.81 95 LYS A N 1
ATOM 676 C CA . LYS A 1 95 ? 12.370 5.586 -2.865 1.00 93.81 95 LYS A CA 1
ATOM 677 C C . LYS A 1 95 ? 11.478 6.414 -1.934 1.00 93.81 95 LYS A C 1
ATOM 679 O O . LYS A 1 95 ? 11.502 6.226 -0.711 1.00 93.81 95 LYS A O 1
ATOM 684 N N . THR A 1 96 ? 10.727 7.364 -2.492 1.00 93.00 96 THR A N 1
ATOM 685 C CA . THR A 1 96 ? 9.981 8.374 -1.735 1.00 93.00 96 THR A CA 1
ATOM 686 C C . THR A 1 96 ? 8.541 8.507 -2.215 1.00 93.00 96 THR A C 1
ATOM 688 O O . THR A 1 96 ? 8.251 8.476 -3.409 1.00 93.00 96 THR A O 1
ATOM 691 N N . VAL A 1 97 ? 7.639 8.731 -1.258 1.00 93.50 97 VAL A N 1
ATOM 692 C CA . VAL A 1 97 ? 6.262 9.142 -1.541 1.00 93.50 97 VAL A CA 1
ATOM 693 C C . VAL A 1 97 ? 6.281 10.620 -1.923 1.00 93.50 97 VAL A C 1
ATOM 695 O O . VAL A 1 97 ? 6.718 11.464 -1.138 1.00 93.50 97 VAL A O 1
ATOM 698 N N . SER A 1 98 ? 5.832 10.933 -3.135 1.00 94.06 98 SER A N 1
ATOM 699 C CA . SER A 1 98 ? 5.775 12.294 -3.673 1.00 94.06 98 SER A CA 1
ATOM 700 C C . SER A 1 98 ? 4.489 12.508 -4.470 1.00 94.06 98 SER A C 1
ATOM 702 O O . SER A 1 98 ? 3.909 11.552 -4.980 1.00 94.06 98 SER A O 1
ATOM 704 N N . LYS A 1 99 ? 4.057 13.768 -4.615 1.00 92.12 99 LYS A N 1
ATOM 705 C CA . LYS A 1 99 ? 2.808 14.110 -5.319 1.00 92.12 99 LYS A CA 1
ATOM 706 C C . LYS A 1 99 ? 2.794 13.646 -6.778 1.00 92.12 99 LYS A C 1
ATOM 708 O O . LYS A 1 99 ? 1.777 13.155 -7.258 1.00 92.12 99 LYS A O 1
ATOM 713 N N . THR A 1 100 ? 3.915 13.794 -7.482 1.00 93.12 100 THR A N 1
ATOM 714 C CA . THR A 1 100 ? 3.975 13.642 -8.947 1.00 93.12 100 THR A CA 1
ATOM 715 C C . THR A 1 100 ? 4.815 12.466 -9.428 1.00 93.12 100 THR A C 1
ATOM 717 O O . THR A 1 100 ? 4.757 12.154 -10.616 1.00 93.12 100 THR A O 1
ATOM 720 N N . ARG A 1 101 ? 5.618 11.839 -8.553 1.00 94.56 101 ARG A N 1
ATOM 721 C CA . ARG A 1 101 ? 6.557 10.751 -8.898 1.00 94.56 101 ARG A CA 1
ATOM 722 C C . ARG A 1 101 ? 6.313 9.452 -8.126 1.00 94.56 101 ARG A C 1
ATOM 724 O O . ARG A 1 101 ? 7.140 8.555 -8.196 1.00 94.56 101 ARG A O 1
ATOM 731 N N . CYS A 1 102 ? 5.207 9.363 -7.399 1.00 96.75 102 CYS A N 1
ATOM 732 C CA . CYS A 1 102 ? 4.743 8.152 -6.734 1.00 96.75 102 CYS A CA 1
ATOM 733 C C . CYS A 1 102 ? 3.252 8.012 -7.027 1.00 96.75 102 CYS A C 1
ATOM 735 O O . CYS A 1 102 ? 2.499 8.978 -6.860 1.00 96.75 102 CYS A O 1
ATOM 737 N N . ASP A 1 103 ? 2.851 6.829 -7.464 1.00 97.12 103 ASP A N 1
ATOM 738 C CA . ASP A 1 103 ? 1.464 6.527 -7.800 1.00 97.12 103 ASP A CA 1
ATOM 739 C C . ASP A 1 103 ? 0.814 5.716 -6.683 1.00 97.12 103 ASP A C 1
ATOM 741 O O . ASP A 1 103 ? -0.324 5.994 -6.342 1.00 97.12 103 ASP A O 1
ATOM 745 N N . VAL A 1 104 ? 1.564 4.816 -6.039 1.00 96.50 104 VAL A N 1
ATOM 746 C CA . VAL A 1 104 ? 1.063 3.908 -4.995 1.00 96.50 104 VAL A CA 1
ATOM 747 C C . VAL A 1 104 ? 2.112 3.659 -3.906 1.00 96.50 104 VAL A C 1
ATOM 749 O O . VAL A 1 104 ? 3.320 3.675 -4.172 1.00 96.50 104 VAL A O 1
ATOM 752 N N . LEU A 1 105 ? 1.662 3.430 -2.671 1.00 95.56 105 LEU A N 1
ATOM 753 C CA . LEU A 1 105 ? 2.500 3.010 -1.545 1.00 95.56 105 LEU A CA 1
ATOM 754 C C . LEU A 1 105 ? 2.110 1.600 -1.090 1.00 95.56 105 LEU A C 1
ATOM 756 O O . LEU A 1 105 ? 0.939 1.328 -0.858 1.00 95.56 105 LEU A O 1
ATOM 760 N N . VAL A 1 106 ? 3.105 0.746 -0.866 1.00 95.06 106 VAL A N 1
ATOM 761 C CA . VAL A 1 106 ? 2.942 -0.533 -0.171 1.00 95.06 106 VAL A CA 1
ATOM 762 C C . VAL A 1 106 ? 3.569 -0.455 1.219 1.00 95.06 106 VAL A C 1
ATOM 764 O O . VAL A 1 106 ? 4.724 -0.041 1.391 1.00 95.06 106 VAL A O 1
ATOM 767 N N . THR A 1 107 ? 2.793 -0.831 2.228 1.00 93.62 107 THR A N 1
ATOM 768 C CA . THR A 1 107 ? 3.183 -0.868 3.636 1.00 93.62 107 THR A CA 1
ATOM 769 C C . THR A 1 107 ? 3.444 -2.299 4.085 1.00 93.62 107 THR A C 1
ATOM 771 O O . THR A 1 107 ? 2.913 -3.239 3.512 1.00 93.62 107 THR A O 1
ATOM 774 N N . ALA A 1 108 ? 4.256 -2.479 5.127 1.00 91.00 108 ALA A N 1
ATOM 775 C CA . ALA A 1 108 ? 4.485 -3.803 5.708 1.00 91.00 108 ALA A CA 1
ATOM 776 C C . ALA A 1 108 ? 3.186 -4.478 6.174 1.00 91.00 108 ALA A C 1
ATOM 778 O O . ALA A 1 108 ? 2.960 -5.644 5.891 1.00 91.00 108 ALA A O 1
ATOM 779 N N . GLU A 1 109 ? 2.325 -3.716 6.843 1.00 82.81 109 GLU A N 1
ATOM 780 C CA . GLU A 1 109 ? 1.076 -4.191 7.433 1.00 82.81 109 GLU A CA 1
ATOM 781 C C . GLU A 1 109 ? -0.045 -3.175 7.192 1.00 82.81 109 GLU A C 1
ATOM 783 O O . GLU A 1 109 ? 0.209 -1.979 6.964 1.00 82.81 109 GLU A O 1
ATOM 788 N N . ALA A 1 110 ? -1.289 -3.650 7.240 1.00 79.31 110 ALA A N 1
ATOM 789 C CA . ALA A 1 110 ? -2.466 -2.797 7.164 1.00 79.31 110 ALA A CA 1
ATOM 790 C C . ALA A 1 110 ? -2.525 -1.843 8.368 1.00 79.31 110 ALA A C 1
ATOM 792 O O . ALA A 1 110 ? -2.123 -2.175 9.480 1.00 79.31 110 ALA A O 1
ATOM 793 N N . GLY A 1 111 ? -3.046 -0.636 8.158 1.00 71.50 111 GLY A N 1
ATOM 794 C CA . GLY A 1 111 ? -3.278 0.304 9.255 1.00 71.50 111 GLY A CA 1
ATOM 795 C C . GLY A 1 111 ? -2.048 1.070 9.761 1.00 71.50 111 GLY A C 1
ATOM 796 O O . GLY A 1 111 ? -2.160 1.820 10.733 1.00 71.50 111 GLY A O 1
ATOM 797 N N . THR A 1 112 ? -0.877 0.937 9.125 1.00 79.69 112 THR A N 1
ATOM 798 C CA . THR A 1 112 ? 0.320 1.675 9.558 1.00 79.69 112 THR A CA 1
ATOM 799 C C . THR A 1 112 ? 0.132 3.196 9.485 1.00 79.69 112 THR A C 1
ATOM 801 O O . THR A 1 112 ? -0.386 3.748 8.516 1.00 79.69 112 THR A O 1
ATOM 804 N N . GLN A 1 113 ? 0.641 3.905 10.496 1.00 76.56 113 GLN A N 1
ATOM 805 C CA . GLN A 1 113 ? 0.641 5.372 10.554 1.00 76.56 113 GLN A CA 1
ATOM 806 C C . GLN A 1 113 ? 2.032 5.982 10.343 1.00 76.56 113 GLN A C 1
ATOM 808 O O . GLN A 1 113 ? 2.342 7.067 10.850 1.00 76.56 113 GLN A O 1
ATOM 813 N N . SER A 1 114 ? 2.903 5.289 9.609 1.00 80.81 114 SER A N 1
ATOM 814 C CA . SER A 1 114 ? 4.216 5.829 9.253 1.00 80.81 114 SER A CA 1
ATOM 815 C C . SER A 1 114 ? 4.102 7.184 8.532 1.00 80.81 114 SER A C 1
ATOM 817 O O . SER A 1 114 ? 3.098 7.496 7.889 1.00 80.81 114 SER A O 1
ATOM 819 N N . GLY A 1 115 ? 5.162 8.000 8.579 1.00 87.00 115 GLY A N 1
ATOM 820 C CA . GLY A 1 115 ? 5.173 9.298 7.890 1.00 87.00 115 GLY A CA 1
ATOM 821 C C . GLY A 1 115 ? 4.924 9.198 6.377 1.00 87.00 115 GLY A C 1
ATOM 822 O O . GLY A 1 115 ? 4.354 10.114 5.793 1.00 87.00 115 GLY A O 1
ATOM 823 N N . LYS A 1 116 ? 5.304 8.078 5.744 1.00 88.50 116 LYS A N 1
ATOM 824 C CA . LYS A 1 116 ? 5.029 7.799 4.325 1.00 88.50 116 LYS A CA 1
ATOM 825 C C . LYS A 1 116 ? 3.557 7.474 4.073 1.00 88.50 116 LYS A C 1
ATOM 827 O O . LYS A 1 116 ? 3.007 8.015 3.123 1.00 88.50 116 LYS A O 1
ATOM 832 N N . ALA A 1 117 ? 2.926 6.670 4.932 1.00 87.31 117 ALA A N 1
ATOM 833 C CA . ALA A 1 117 ? 1.494 6.373 4.840 1.00 87.31 117 ALA A CA 1
ATOM 834 C C . ALA A 1 117 ? 0.656 7.647 4.998 1.00 87.31 117 ALA A C 1
ATOM 836 O O . ALA A 1 117 ? -0.203 7.938 4.174 1.00 87.31 117 ALA A O 1
ATOM 837 N N . ARG A 1 118 ? 1.007 8.489 5.978 1.00 86.38 118 ARG A N 1
ATOM 838 C CA . ARG A 1 118 ? 0.347 9.784 6.186 1.00 86.38 118 ARG A CA 1
ATOM 839 C C . ARG A 1 118 ? 0.474 10.711 4.966 1.00 86.38 118 ARG A C 1
ATOM 841 O O . ARG A 1 118 ? -0.509 11.322 4.567 1.00 86.38 118 ARG A O 1
ATOM 848 N N . LYS A 1 119 ? 1.659 10.772 4.341 1.00 89.19 119 LYS A N 1
ATOM 849 C CA . LYS A 1 119 ? 1.883 11.533 3.096 1.00 89.19 119 LYS A CA 1
ATOM 850 C C . LYS A 1 119 ? 1.140 10.958 1.891 1.00 89.19 119 LYS A C 1
ATOM 852 O O . LYS A 1 119 ? 0.686 11.726 1.055 1.00 89.19 119 LYS A O 1
ATOM 857 N N . ALA A 1 120 ? 1.052 9.634 1.769 1.00 89.50 120 ALA A N 1
ATOM 858 C CA . ALA A 1 120 ? 0.317 8.990 0.682 1.00 89.50 120 ALA A CA 1
ATOM 859 C C . ALA A 1 120 ? -1.165 9.379 0.738 1.00 89.50 120 ALA A C 1
ATOM 861 O O . ALA A 1 120 ? -1.692 9.866 -0.257 1.00 89.50 120 ALA A O 1
ATOM 862 N N . LEU A 1 121 ? -1.769 9.305 1.928 1.00 86.50 121 LEU A N 1
ATOM 863 C CA . LEU A 1 121 ? -3.143 9.748 2.178 1.00 86.50 121 LEU A CA 1
ATOM 864 C C . LEU A 1 121 ? -3.335 11.244 1.889 1.00 86.50 121 LEU A C 1
ATOM 866 O O . LEU A 1 121 ? -4.259 11.614 1.176 1.00 86.50 121 LEU A O 1
ATOM 870 N N . GLU A 1 122 ? -2.428 12.108 2.363 1.00 88.19 122 GLU A N 1
ATOM 871 C CA . GLU A 1 122 ? -2.464 13.553 2.063 1.00 88.19 122 GLU A CA 1
ATOM 872 C C . GLU A 1 122 ? -2.443 13.836 0.549 1.00 88.19 122 GLU A C 1
ATOM 874 O O . GLU A 1 122 ? -3.016 14.816 0.076 1.00 88.19 122 GLU A O 1
ATOM 879 N N . TYR A 1 123 ? -1.764 12.989 -0.224 1.00 90.38 123 TYR A N 1
ATOM 880 C CA . TYR A 1 123 ? -1.641 13.125 -1.674 1.00 90.38 123 TYR A CA 1
ATOM 881 C C . TYR A 1 123 ? -2.705 12.337 -2.454 1.00 90.38 123 TYR A C 1
ATOM 883 O O . TYR A 1 123 ? -2.616 12.316 -3.684 1.00 90.38 123 TYR A O 1
ATOM 891 N N . GLY A 1 124 ? -3.664 11.695 -1.774 1.00 88.62 124 GLY A N 1
ATOM 892 C CA . GLY A 1 124 ? -4.692 10.851 -2.393 1.00 88.62 124 GLY A CA 1
ATOM 893 C C . GLY A 1 124 ? -4.109 9.662 -3.160 1.00 88.62 124 GLY A C 1
ATOM 894 O O . GLY A 1 124 ? -4.563 9.351 -4.259 1.00 88.62 124 GLY A O 1
ATOM 895 N N . LYS A 1 125 ? -3.018 9.076 -2.655 1.00 91.19 125 LYS A N 1
ATOM 896 C CA . LYS A 1 125 ? -2.352 7.921 -3.267 1.00 91.19 125 LYS A CA 1
ATOM 897 C C . LYS A 1 125 ? -2.898 6.629 -2.656 1.00 91.19 125 LYS A C 1
ATOM 899 O O . LYS A 1 125 ? -2.896 6.545 -1.426 1.00 91.19 125 LYS A O 1
ATOM 904 N N . PRO A 1 126 ? -3.244 5.622 -3.478 1.00 92.38 126 PRO A N 1
ATOM 905 C CA . PRO A 1 126 ? -3.587 4.291 -2.997 1.00 92.38 126 PRO A CA 1
ATOM 906 C C . PRO A 1 126 ? -2.515 3.731 -2.051 1.00 92.38 126 PRO A C 1
ATOM 908 O O . PRO A 1 126 ? -1.306 3.913 -2.274 1.00 92.38 126 PRO A O 1
ATOM 911 N N . VAL A 1 127 ? -2.962 3.041 -0.999 1.00 91.44 127 VAL A N 1
ATOM 912 C CA . VAL A 1 127 ? -2.102 2.375 -0.013 1.00 91.44 127 VAL A CA 1
ATOM 913 C C . VAL A 1 127 ? -2.541 0.923 0.148 1.00 91.44 127 VAL A C 1
ATOM 915 O O . VAL A 1 127 ? -3.661 0.671 0.578 1.00 91.44 127 VAL A O 1
ATOM 918 N N . PHE A 1 128 ? -1.629 -0.007 -0.126 1.00 92.44 128 PHE A N 1
ATOM 919 C CA . PHE A 1 128 ? -1.829 -1.451 0.047 1.00 92.44 128 PHE A CA 1
ATOM 920 C C . PHE A 1 128 ? -0.850 -2.019 1.076 1.00 92.44 128 PHE A C 1
ATOM 922 O O . PHE A 1 128 ? 0.189 -1.407 1.337 1.00 92.44 128 PHE A O 1
ATOM 929 N N . CYS A 1 129 ? -1.132 -3.190 1.645 1.00 92.25 129 CYS A N 1
ATOM 930 C CA . CYS A 1 129 ? -0.160 -3.928 2.453 1.00 92.25 129 CYS A CA 1
ATOM 931 C C . CYS A 1 129 ? 0.683 -4.905 1.614 1.00 92.25 129 CYS A C 1
ATOM 933 O O . CYS A 1 129 ? 0.418 -5.151 0.434 1.00 92.25 129 CYS A O 1
ATOM 935 N N . ALA A 1 130 ? 1.732 -5.454 2.229 1.00 93.94 130 ALA A N 1
ATOM 936 C CA . ALA A 1 130 ? 2.619 -6.422 1.597 1.00 93.94 130 ALA A CA 1
ATOM 937 C C . ALA A 1 130 ? 1.860 -7.681 1.148 1.00 93.94 130 ALA A C 1
ATOM 939 O O . ALA A 1 130 ? 2.076 -8.134 0.027 1.00 93.94 130 ALA A O 1
ATOM 940 N N . ASP A 1 131 ? 0.921 -8.176 1.959 1.00 91.69 131 ASP A N 1
ATOM 941 C CA . ASP A 1 131 ? 0.104 -9.353 1.632 1.00 91.69 131 ASP A CA 1
ATOM 942 C C . ASP A 1 131 ? -0.726 -9.139 0.359 1.00 91.69 131 ASP A C 1
ATOM 944 O O . ASP A 1 131 ? -0.739 -9.989 -0.530 1.00 91.69 131 ASP A O 1
ATOM 948 N N . GLU A 1 132 ? -1.361 -7.969 0.220 1.00 93.19 132 GLU A N 1
ATOM 949 C CA . GLU A 1 132 ? -2.120 -7.601 -0.984 1.00 93.19 132 GLU A CA 1
ATOM 950 C C . GLU A 1 132 ? -1.204 -7.577 -2.219 1.00 93.19 132 GLU A C 1
ATOM 952 O O . GLU A 1 132 ? -1.546 -8.125 -3.271 1.00 93.19 132 GLU A O 1
ATOM 957 N N . PHE A 1 133 ? 0.001 -7.013 -2.085 1.00 95.69 133 PHE A N 1
ATOM 958 C CA . PHE A 1 133 ? 0.999 -6.991 -3.156 1.00 95.69 133 PHE A CA 1
ATOM 959 C C . PHE A 1 133 ? 1.490 -8.397 -3.545 1.00 95.69 133 PHE A C 1
ATOM 961 O O . PHE A 1 133 ? 1.594 -8.702 -4.737 1.00 95.69 133 PHE A O 1
ATOM 968 N N . PHE A 1 134 ? 1.766 -9.276 -2.578 1.00 95.06 134 PHE A N 1
ATOM 969 C CA . PHE A 1 134 ? 2.174 -10.656 -2.853 1.00 95.06 134 PHE A CA 1
ATOM 970 C C . PHE A 1 134 ? 1.049 -11.479 -3.486 1.00 95.06 134 PHE A C 1
ATOM 972 O O . PHE A 1 134 ? 1.307 -12.232 -4.432 1.00 95.06 134 PHE A O 1
ATOM 979 N N . GLY A 1 135 ? -0.193 -11.283 -3.036 1.00 94.12 135 GLY A N 1
ATOM 980 C CA . GLY A 1 135 ? -1.381 -11.867 -3.654 1.00 94.12 135 GLY A CA 1
ATOM 981 C C . GLY A 1 135 ? -1.517 -11.447 -5.118 1.00 94.12 135 GLY A C 1
ATOM 982 O O . GLY A 1 135 ? -1.659 -12.297 -5.998 1.00 94.12 135 GLY A O 1
ATOM 983 N N . TRP A 1 136 ? -1.356 -10.155 -5.412 1.00 95.25 136 TRP A N 1
ATOM 984 C CA . TRP A 1 136 ? -1.335 -9.649 -6.788 1.00 95.25 136 TRP A CA 1
ATOM 985 C C . TRP A 1 136 ? -0.183 -10.238 -7.626 1.00 95.25 136 TRP A C 1
ATOM 987 O O . TRP A 1 136 ? -0.373 -10.598 -8.786 1.00 95.25 136 TRP A O 1
ATOM 997 N N . LEU A 1 137 ? 1.016 -10.419 -7.062 1.00 94.94 137 LEU A N 1
ATOM 998 C CA . LEU A 1 137 ? 2.113 -11.098 -7.769 1.00 94.94 137 LEU A CA 1
ATOM 999 C C . LEU A 1 137 ? 1.794 -12.572 -8.070 1.00 94.94 137 LEU A C 1
ATOM 1001 O O . LEU A 1 137 ? 2.244 -13.114 -9.083 1.00 94.94 137 LEU A O 1
ATOM 1005 N N . ALA A 1 138 ? 1.062 -13.260 -7.191 1.00 93.12 138 ALA A N 1
ATOM 1006 C CA . ALA A 1 138 ? 0.644 -14.642 -7.410 1.00 93.12 138 ALA A CA 1
ATOM 1007 C C . ALA A 1 138 ? -0.315 -14.772 -8.602 1.00 93.12 138 ALA A C 1
ATOM 1009 O O . ALA A 1 138 ? -0.078 -15.623 -9.460 1.00 93.12 138 ALA A O 1
ATOM 1010 N N . THR A 1 139 ? -1.306 -13.884 -8.728 1.00 91.06 139 THR A N 1
ATOM 1011 C CA . THR A 1 139 ? -2.280 -13.929 -9.836 1.00 91.06 139 THR A CA 1
ATOM 1012 C C . THR A 1 139 ? -1.645 -13.686 -11.211 1.00 91.06 139 THR A C 1
ATOM 1014 O O . THR A 1 139 ? -2.089 -14.246 -12.214 1.00 91.06 139 THR A O 1
ATOM 1017 N N . ARG A 1 140 ? -0.552 -12.913 -11.283 1.00 84.62 140 ARG A N 1
ATOM 1018 C CA . ARG A 1 140 ? 0.189 -12.681 -12.540 1.00 84.62 140 ARG A CA 1
ATOM 1019 C C . ARG A 1 140 ? 1.063 -13.851 -12.974 1.00 84.62 140 ARG A C 1
ATOM 1021 O O . ARG A 1 140 ? 1.333 -14.015 -14.161 1.00 84.62 140 ARG A O 1
ATOM 1028 N N . ARG A 1 141 ? 1.535 -14.660 -12.024 1.00 78.19 141 ARG A N 1
ATOM 1029 C CA . ARG A 1 141 ? 2.303 -15.876 -12.334 1.00 78.19 141 ARG A CA 1
ATOM 1030 C C . ARG A 1 141 ? 1.402 -16.960 -12.914 1.00 78.19 141 ARG A C 1
ATOM 1032 O O . ARG A 1 141 ? 1.841 -17.693 -13.792 1.00 78.19 141 ARG A O 1
ATOM 1039 N N . THR A 1 142 ? 0.143 -17.016 -12.483 1.00 70.44 142 THR A N 1
ATOM 1040 C CA . THR A 1 142 ? -0.849 -17.949 -13.030 1.00 70.44 142 THR A CA 1
ATOM 1041 C C . THR A 1 142 ? -1.322 -17.562 -14.431 1.00 70.44 142 THR A C 1
ATOM 1043 O O . THR A 1 142 ? -1.552 -18.450 -15.238 1.00 70.44 142 THR A O 1
ATOM 1046 N N . SER A 1 143 ? -1.377 -16.268 -14.772 1.00 61.34 143 SER A N 1
ATOM 1047 C CA . SER A 1 143 ? -1.802 -15.812 -16.109 1.00 61.34 143 SER A CA 1
ATOM 1048 C C . SER A 1 143 ? -0.745 -15.971 -17.209 1.00 61.34 143 SER A C 1
ATOM 1050 O O . SER A 1 143 ? -1.042 -15.734 -18.371 1.00 61.34 143 SER A O 1
ATOM 1052 N N . SER A 1 144 ? 0.505 -16.298 -16.862 1.00 56.03 144 SER A N 1
ATOM 1053 C CA . SER A 1 144 ? 1.584 -16.505 -17.842 1.00 56.03 144 SER A CA 1
ATOM 1054 C C . SER A 1 144 ? 1.754 -17.979 -18.243 1.00 56.03 144 SER A C 1
ATOM 1056 O O . SER A 1 144 ? 2.685 -18.296 -18.982 1.00 56.03 144 SER A O 1
ATOM 1058 N N . ALA A 1 145 ? 0.895 -18.865 -17.727 1.00 47.97 145 ALA A N 1
ATOM 1059 C CA . ALA A 1 145 ? 0.902 -20.306 -17.979 1.00 47.97 145 ALA A CA 1
ATOM 1060 C C . ALA A 1 145 ? -0.250 -20.781 -18.895 1.00 47.97 145 ALA A C 1
ATOM 1062 O O . ALA A 1 145 ? -0.411 -21.990 -19.062 1.00 47.97 145 ALA A O 1
ATOM 1063 N N . GLU A 1 146 ? -1.020 -19.858 -19.484 1.00 37.69 146 GLU A N 1
ATOM 1064 C CA . GLU A 1 146 ? -2.075 -20.130 -20.480 1.00 37.69 146 GLU A CA 1
ATOM 1065 C C . GLU A 1 146 ? -1.684 -19.661 -21.886 1.00 37.69 146 GLU A C 1
ATOM 1067 O O . GLU A 1 146 ? -1.036 -18.593 -22.003 1.00 37.69 146 GLU A O 1
#

pLDDT: mean 85.18, std 13.3, range [37.69, 98.38]

Radius of gyration: 17.74 Å; chains: 1; bounding box: 37×42×50 Å

Organism: NCBI:txid318424

Sequence (146 aa):
GTPRPAQSVADQLRAAAARVRLPAEAVVRLQAASRLLGVDVMPETADCQDDDIGVVLAAGTRICFTGTAQDEAGRVVERAEMESLAASAGLVPVKT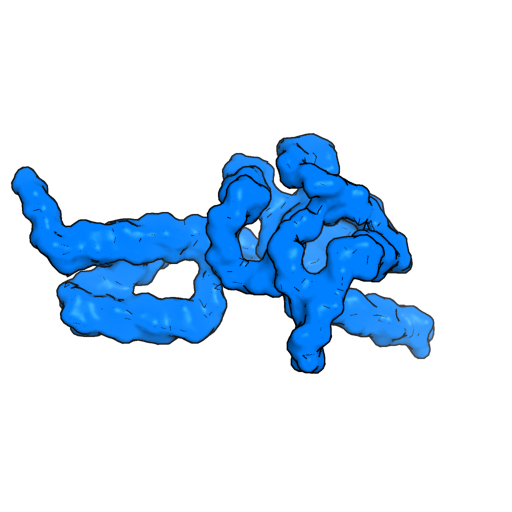VSKTRCDVLVTAEAGTQSGKARKALEYGKPVFCADEFFGWLATRRTSSAE

InterPro domains:
  IPR036420 BRCT domain superfamily [G3DSA:3.40.50.10190] (57-144)
  IPR036420 BRCT domain superfamily [SSF52113] (59-140)

Secondary structure (DSSP, 8-state):
-PPPHHHHHHHHHHHHHTTSPPPHHHHHHHHHHHHHHTS--S-S--------HHHHS-TT-EEEEES-EE-TT--EE-HHHHHHHHHHTT-EEESS--TTT-SEEEESSTT---HHHHHHHHTT--EEEHHHHHHHHHHHHHTT--